Protein AF-A0AAV8XCX9-F1 (afdb_monomer)

Organism: NCBI:txid1586634

Nearest PDB structures (foldseek):
  2cob-assembly1_A  TM=7.612E-01  e=2.195E-02  Homo sapiens
  2llk-assembly1_A  TM=6.332E-01  e=4.494E-01  Homo sapiens
  2din-assembly1_A  TM=5.990E-01  e=5.496E-01  Homo sapiens
  8fnm-assembly1_G  TM=6.151E-01  e=1.966E+00  Homo sapiens
  6p0u-assembly1_B  TM=5.908E-01  e=3.596E+00  Escherichia coli K-12

Secondary structure (DSSP, 8-state):
----------S--TT---HHHHHHHHHHHHTTSS-HHHHHHHTT--HHHHHHHHTT-----TT-------------

Sequence (76 aa):
MSLMVYSYKRKTNRGSWSQADMAKALEAVRNNEMGWLKASQIYNVPTATLRRRGNNKNKIATNTKKTSWPFQTSSE

Structure (mmCIF, N/CA/C/O backbone):
data_AF-A0AAV8XCX9-F1
#
_entry.id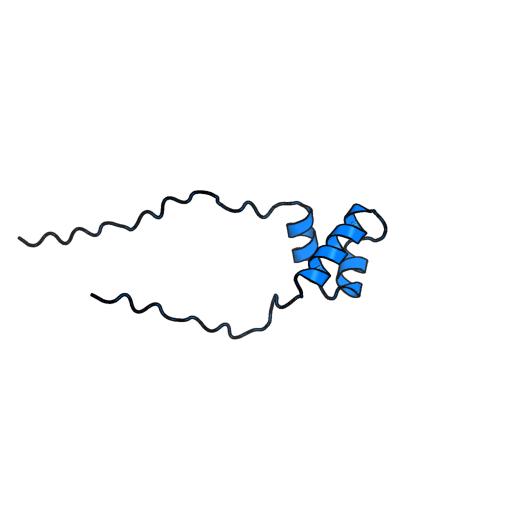   AF-A0AAV8XCX9-F1
#
loop_
_atom_site.group_PDB
_atom_site.id
_atom_site.type_symbol
_atom_site.label_atom_id
_atom_site.label_alt_id
_atom_site.label_comp_id
_atom_site.label_asym_id
_atom_site.label_entity_id
_atom_site.label_seq_id
_atom_site.pdbx_PDB_ins_code
_atom_site.Cartn_x
_atom_site.Cartn_y
_atom_site.Cartn_z
_atom_site.occupancy
_atom_site.B_iso_or_equiv
_atom_site.auth_seq_id
_atom_site.auth_comp_id
_atom_site.auth_asym_id
_atom_site.auth_atom_id
_atom_site.pdbx_PDB_model_num
ATOM 1 N N . MET A 1 1 ? 15.088 -3.573 -39.610 1.00 44.56 1 MET A N 1
ATOM 2 C CA . MET A 1 1 ? 15.900 -3.632 -38.372 1.00 44.56 1 MET A CA 1
ATOM 3 C C . MET A 1 1 ? 15.008 -4.043 -37.206 1.00 44.56 1 MET A C 1
ATOM 5 O O . MET A 1 1 ? 13.963 -3.431 -37.031 1.00 44.56 1 MET A O 1
ATOM 9 N N . SER A 1 2 ? 15.364 -5.098 -36.464 1.00 54.38 2 SER A N 1
ATOM 10 C CA . SER A 1 2 ? 14.547 -5.642 -35.365 1.00 54.38 2 SER A CA 1
ATOM 11 C C . SER A 1 2 ? 14.873 -4.927 -34.048 1.00 54.38 2 SER A C 1
ATOM 13 O O . SER A 1 2 ? 16.036 -4.872 -33.651 1.00 54.38 2 SER A O 1
ATOM 15 N N . LEU A 1 3 ? 13.870 -4.346 -33.383 1.00 64.31 3 LEU A N 1
ATOM 16 C CA . LEU A 1 3 ? 14.026 -3.697 -32.078 1.00 64.31 3 LEU A CA 1
ATOM 17 C C . LEU A 1 3 ? 14.221 -4.777 -31.007 1.00 64.31 3 LEU A C 1
ATOM 19 O O . LEU A 1 3 ? 13.264 -5.423 -30.586 1.00 64.31 3 LEU A O 1
ATOM 23 N N . MET A 1 4 ? 15.457 -4.978 -30.556 1.00 63.72 4 MET A N 1
ATOM 24 C CA . MET A 1 4 ? 15.744 -5.864 -29.430 1.00 63.72 4 MET A CA 1
ATOM 25 C C . MET A 1 4 ? 15.244 -5.206 -28.138 1.00 63.72 4 MET A C 1
ATOM 27 O O . MET A 1 4 ? 15.932 -4.398 -27.517 1.00 63.72 4 MET A O 1
ATOM 31 N N . VAL A 1 5 ? 14.005 -5.513 -27.749 1.00 71.88 5 VAL A N 1
ATOM 32 C CA . VAL A 1 5 ? 13.426 -5.051 -26.483 1.00 71.88 5 VAL A CA 1
ATOM 33 C C 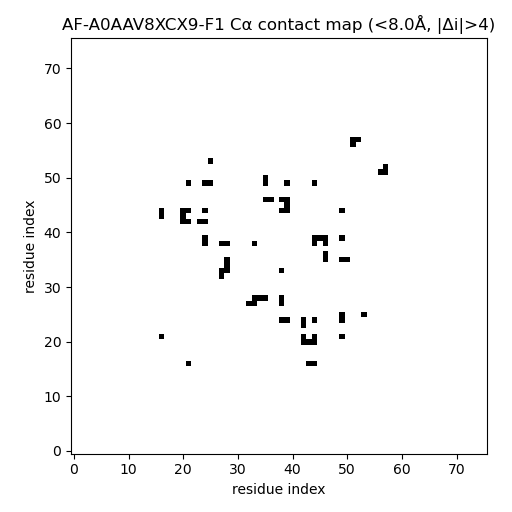. VAL A 1 5 ? 14.156 -5.767 -25.349 1.00 71.88 5 VAL A C 1
ATOM 35 O O . VAL A 1 5 ? 13.903 -6.938 -25.074 1.00 71.88 5 VAL A O 1
ATOM 38 N N . TYR A 1 6 ? 15.090 -5.079 -24.692 1.00 72.00 6 TYR A N 1
ATOM 39 C CA . TYR A 1 6 ? 15.780 -5.627 -23.528 1.00 72.00 6 TYR A CA 1
ATOM 40 C C . TYR A 1 6 ? 14.768 -5.900 -22.406 1.00 72.00 6 TYR A C 1
ATOM 42 O O . TYR A 1 6 ? 14.192 -4.975 -21.825 1.00 72.00 6 TYR A O 1
ATOM 50 N N . SER A 1 7 ? 14.532 -7.178 -22.093 1.00 75.56 7 SER A N 1
ATOM 51 C CA . SER A 1 7 ? 13.626 -7.576 -21.016 1.00 75.56 7 SER A CA 1
ATOM 52 C C . SER A 1 7 ? 14.293 -7.314 -19.663 1.00 75.56 7 SER A C 1
ATOM 54 O O . SER A 1 7 ? 15.040 -8.147 -19.142 1.00 75.56 7 SER A O 1
ATOM 56 N N . TYR A 1 8 ? 14.051 -6.146 -19.075 1.00 79.69 8 TYR A N 1
ATOM 57 C CA . TYR A 1 8 ? 14.559 -5.846 -17.741 1.00 79.69 8 TYR A CA 1
ATOM 58 C C . TYR A 1 8 ? 13.886 -6.743 -16.689 1.00 79.69 8 TYR A C 1
ATOM 60 O O . TYR A 1 8 ? 12.708 -6.576 -16.367 1.00 79.69 8 TYR A O 1
ATOM 68 N N . LYS A 1 9 ? 14.649 -7.685 -16.120 1.00 79.94 9 LYS A N 1
ATOM 69 C CA . LYS A 1 9 ? 14.225 -8.495 -14.970 1.00 79.94 9 LYS A CA 1
ATOM 70 C C . LYS A 1 9 ? 14.542 -7.735 -13.682 1.00 79.94 9 LYS A C 1
ATOM 72 O O . LYS A 1 9 ? 15.697 -7.430 -13.389 1.00 79.94 9 LYS A 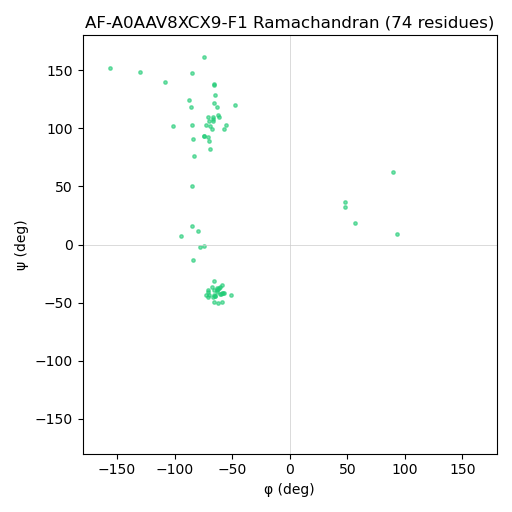O 1
ATOM 77 N N . ARG A 1 10 ? 13.510 -7.408 -12.904 1.00 81.25 10 ARG A N 1
ATOM 78 C CA . ARG A 1 10 ? 13.663 -6.712 -11.618 1.00 81.25 10 ARG A CA 1
ATOM 79 C C . ARG A 1 10 ? 14.396 -7.603 -10.613 1.00 81.25 10 ARG A C 1
ATOM 81 O O . ARG A 1 10 ? 14.068 -8.773 -10.476 1.00 81.25 10 ARG A O 1
ATOM 88 N N . LYS A 1 11 ? 15.341 -7.024 -9.866 1.00 86.62 11 LYS A N 1
ATOM 89 C CA . LYS A 1 11 ? 16.139 -7.738 -8.848 1.00 86.62 11 LYS A CA 1
ATOM 90 C C . LYS A 1 11 ? 15.456 -7.851 -7.479 1.00 86.62 11 LYS A C 1
ATOM 92 O O . LYS A 1 11 ? 15.941 -8.578 -6.624 1.00 86.62 11 LYS A O 1
ATOM 97 N N . THR A 1 12 ? 14.380 -7.097 -7.230 1.00 82.06 12 THR A N 1
ATOM 98 C CA . THR A 1 12 ? 13.737 -7.035 -5.905 1.00 82.06 12 THR A CA 1
ATOM 99 C C . THR A 1 12 ? 12.235 -7.252 -5.992 1.00 82.06 12 THR A C 1
ATOM 101 O O . THR A 1 12 ? 11.595 -6.809 -6.945 1.00 82.06 12 THR A O 1
ATOM 104 N N . ASN A 1 13 ? 11.682 -7.853 -4.938 1.00 77.38 13 ASN A N 1
ATOM 105 C CA . ASN A 1 13 ? 10.243 -8.029 -4.737 1.00 77.38 13 ASN A CA 1
ATOM 106 C C . ASN A 1 13 ? 9.583 -6.788 -4.088 1.00 77.38 13 ASN A C 1
ATOM 108 O O . ASN A 1 13 ? 8.496 -6.865 -3.517 1.00 77.38 13 ASN A O 1
ATOM 112 N N . ARG A 1 14 ? 10.264 -5.628 -4.095 1.00 72.44 14 ARG A N 1
ATOM 113 C CA . ARG A 1 14 ? 9.723 -4.392 -3.513 1.00 72.44 14 ARG A CA 1
ATOM 114 C C . ARG A 1 14 ? 8.500 -3.961 -4.322 1.00 72.44 14 ARG A C 1
ATOM 116 O O . ARG A 1 14 ? 8.604 -3.695 -5.517 1.00 72.44 14 ARG A O 1
ATOM 123 N N . GLY A 1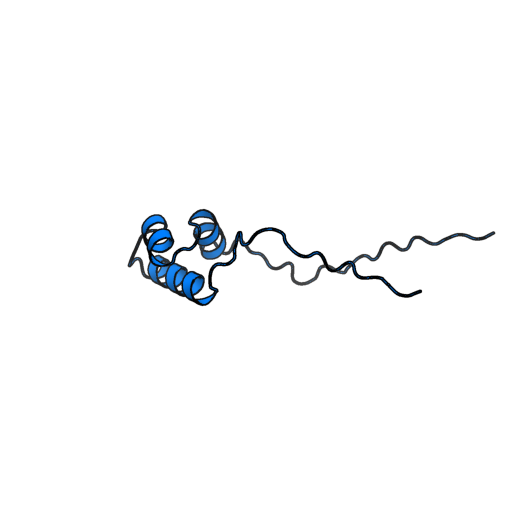 15 ? 7.357 -3.853 -3.648 1.00 73.69 15 GLY A N 1
ATOM 124 C CA . GLY A 1 15 ? 6.081 -3.511 -4.281 1.00 73.69 15 GLY A CA 1
ATOM 125 C C . GLY A 1 15 ? 5.232 -4.712 -4.700 1.00 73.69 15 GLY A C 1
ATOM 126 O O . GLY A 1 15 ? 4.215 -4.504 -5.353 1.00 73.69 15 GLY A O 1
ATOM 127 N N . SER A 1 16 ? 5.606 -5.929 -4.306 1.00 80.62 16 SER A N 1
ATOM 128 C CA . SER A 1 16 ? 4.834 -7.153 -4.557 1.00 80.62 16 SER A CA 1
ATOM 129 C C . SER A 1 16 ? 3.753 -7.391 -3.504 1.00 80.62 16 SER A C 1
ATOM 131 O O . SER A 1 16 ? 3.673 -8.457 -2.903 1.00 80.62 16 SER A O 1
ATOM 133 N N . TRP A 1 17 ? 2.947 -6.367 -3.241 1.00 84.94 17 TRP A N 1
ATOM 134 C CA . TRP A 1 17 ? 1.721 -6.511 -2.461 1.00 84.94 17 TRP A CA 1
ATOM 135 C C . TRP A 1 17 ? 0.589 -6.963 -3.387 1.00 84.94 17 TRP A C 1
ATOM 137 O O . TRP A 1 17 ? 0.555 -6.601 -4.568 1.00 84.94 17 TRP A O 1
ATOM 147 N N . SER A 1 18 ? -0.345 -7.750 -2.855 1.00 89.38 18 SER A N 1
ATOM 148 C CA . SER A 1 18 ? -1.518 -8.173 -3.616 1.00 89.38 18 SER A CA 1
ATOM 149 C C . SER A 1 18 ? -2.400 -6.969 -3.940 1.00 89.38 18 SER A C 1
ATOM 151 O O . SER A 1 18 ? -2.651 -6.109 -3.090 1.00 89.38 18 SER A O 1
ATOM 153 N N . GLN A 1 19 ? -2.915 -6.912 -5.169 1.00 89.12 19 GLN A N 1
ATOM 154 C CA . GLN A 1 19 ? -3.926 -5.917 -5.530 1.00 89.12 19 GLN A CA 1
ATOM 155 C C . GLN A 1 19 ? -5.176 -6.035 -4.652 1.00 89.12 19 GLN A C 1
ATOM 157 O O . GLN A 1 19 ? -5.755 -5.007 -4.308 1.00 89.12 19 GLN A O 1
ATOM 162 N N . ALA A 1 20 ? -5.548 -7.255 -4.250 1.00 91.50 20 ALA A N 1
ATOM 163 C CA . ALA A 1 20 ? -6.690 -7.491 -3.374 1.00 91.50 20 ALA A CA 1
ATOM 164 C C . ALA A 1 20 ? -6.473 -6.873 -1.984 1.00 91.50 20 ALA A C 1
ATOM 166 O O . ALA A 1 20 ? -7.351 -6.181 -1.476 1.00 91.50 20 ALA A O 1
ATOM 167 N N . ASP A 1 21 ? -5.284 -7.049 -1.406 1.00 93.25 21 ASP A N 1
ATOM 168 C CA . ASP A 1 21 ? -4.951 -6.500 -0.086 1.00 93.25 21 ASP A CA 1
ATOM 169 C C . ASP A 1 21 ? -4.925 -4.968 -0.109 1.00 93.25 21 ASP A C 1
ATOM 171 O O . ASP A 1 21 ? -5.438 -4.310 0.794 1.00 93.25 21 ASP A O 1
ATOM 175 N N . MET A 1 22 ? -4.405 -4.381 -1.192 1.00 93.00 22 MET A N 1
ATOM 176 C CA . MET A 1 22 ? -4.442 -2.932 -1.393 1.00 93.00 22 MET A CA 1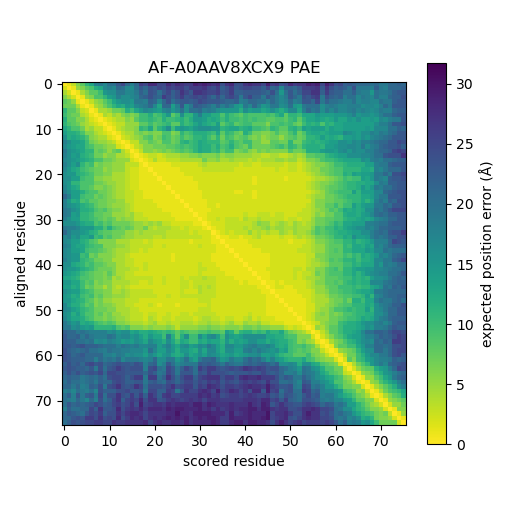
ATOM 177 C C . MET A 1 22 ? -5.875 -2.397 -1.517 1.00 93.00 22 MET A C 1
ATOM 179 O O . MET A 1 22 ? -6.159 -1.321 -0.997 1.00 93.00 22 MET A O 1
ATOM 183 N N . ALA A 1 23 ? -6.768 -3.116 -2.204 1.00 92.50 23 ALA A N 1
ATOM 184 C CA . ALA A 1 23 ? -8.167 -2.719 -2.343 1.00 92.50 23 ALA A CA 1
ATOM 185 C C . ALA A 1 23 ? -8.892 -2.752 -0.990 1.00 92.50 23 ALA A C 1
ATOM 187 O O . ALA A 1 23 ? -9.447 -1.734 -0.583 1.00 92.50 23 ALA A O 1
ATOM 188 N N . LYS A 1 24 ? -8.768 -3.859 -0.245 1.00 94.81 24 LYS A N 1
ATOM 189 C CA . LYS A 1 24 ? -9.355 -4.002 1.098 1.00 94.81 24 LYS A CA 1
ATOM 190 C C . LYS A 1 24 ? -8.843 -2.937 2.070 1.00 94.81 24 LYS A C 1
ATOM 192 O O . LYS A 1 24 ? -9.619 -2.341 2.811 1.00 94.81 24 LYS A O 1
ATOM 197 N N . ALA A 1 25 ? -7.544 -2.632 2.025 1.00 95.06 25 ALA A N 1
ATOM 198 C CA . ALA A 1 25 ? -6.958 -1.567 2.836 1.00 95.06 25 ALA A CA 1
ATOM 199 C C . ALA A 1 25 ? -7.548 -0.187 2.514 1.00 95.06 25 ALA A C 1
ATOM 201 O O . ALA A 1 25 ? -7.730 0.632 3.412 1.00 95.06 25 ALA A O 1
ATOM 202 N N . LEU A 1 26 ? -7.832 0.090 1.238 1.00 92.62 26 LEU A N 1
ATOM 203 C CA . LEU A 1 26 ? -8.451 1.346 0.820 1.00 92.62 26 LEU A CA 1
ATOM 204 C C . LEU A 1 26 ? -9.916 1.430 1.251 1.00 92.62 26 LEU A C 1
ATOM 206 O O . LEU A 1 26 ? -10.336 2.499 1.680 1.00 92.62 26 LEU A O 1
ATOM 210 N N . GLU A 1 27 ? -10.675 0.340 1.153 1.00 94.31 27 GLU A N 1
ATOM 211 C CA . GLU A 1 27 ? -12.073 0.288 1.600 1.00 94.31 27 GLU A CA 1
ATOM 212 C C . GLU A 1 27 ? -12.184 0.528 3.105 1.00 94.31 27 GLU A C 1
ATOM 214 O O . GLU A 1 27 ? -12.881 1.450 3.520 1.00 94.31 27 GLU A O 1
ATOM 219 N N . ALA A 1 28 ? -11.399 -0.190 3.912 1.00 94.81 28 ALA A N 1
ATOM 220 C CA . ALA A 1 28 ? -11.423 -0.044 5.367 1.00 94.81 28 ALA A CA 1
ATOM 221 C C . ALA A 1 28 ? -11.058 1.384 5.827 1.00 94.81 28 ALA A C 1
ATOM 223 O O . ALA A 1 28 ? -11.639 1.918 6.773 1.00 94.81 28 ALA A O 1
ATOM 224 N N . VAL A 1 29 ? -10.119 2.044 5.135 1.00 92.88 29 VAL A N 1
ATOM 225 C CA . VAL A 1 29 ? -9.779 3.450 5.411 1.00 92.88 29 VAL A CA 1
ATOM 226 C C . VAL A 1 29 ? -10.894 4.403 4.965 1.00 92.88 29 VAL A C 1
ATOM 228 O O . VAL A 1 29 ? -11.182 5.369 5.668 1.00 92.88 29 VAL A O 1
ATOM 231 N N . ARG A 1 30 ? -11.541 4.157 3.818 1.00 90.25 30 ARG A N 1
ATOM 232 C CA . ARG A 1 30 ? -12.651 4.990 3.311 1.00 90.25 30 ARG A CA 1
ATOM 233 C C . ARG A 1 30 ? -13.901 4.892 4.175 1.00 90.25 30 ARG A C 1
ATOM 235 O O . ARG A 1 30 ? -14.563 5.904 4.383 1.00 90.25 30 ARG A O 1
ATOM 242 N N . ASN A 1 31 ? -14.171 3.708 4.710 1.00 92.56 31 ASN A N 1
ATOM 243 C CA . ASN A 1 31 ? -15.270 3.455 5.634 1.00 92.56 31 ASN A CA 1
ATOM 244 C C . ASN A 1 31 ? -14.997 4.011 7.045 1.00 92.56 31 ASN A C 1
ATOM 246 O O . ASN A 1 31 ? -15.844 3.886 7.920 1.00 92.56 31 ASN A O 1
ATOM 250 N N . ASN A 1 32 ? -13.828 4.626 7.282 1.00 90.56 32 ASN A N 1
ATOM 251 C CA . ASN A 1 32 ? -13.349 5.056 8.602 1.00 90.56 32 ASN A CA 1
ATOM 252 C C . ASN A 1 32 ? -13.279 3.924 9.646 1.00 90.56 32 ASN A C 1
ATOM 254 O O . ASN A 1 32 ? -13.178 4.193 10.840 1.00 90.56 32 ASN A O 1
ATOM 258 N N . GLU A 1 33 ? -13.266 2.658 9.218 1.00 92.38 33 GLU A N 1
ATOM 259 C CA . GLU A 1 33 ? -13.125 1.502 10.114 1.00 92.38 33 GLU A CA 1
ATOM 260 C C . GLU A 1 33 ? -11.743 1.487 10.780 1.00 92.38 33 GLU A C 1
ATOM 262 O O . GLU A 1 33 ? -11.571 1.015 11.907 1.00 92.38 33 GLU A O 1
ATOM 267 N N . MET A 1 34 ? -10.725 2.002 10.081 1.00 92.94 34 MET A N 1
ATOM 268 C CA . MET A 1 34 ? -9.358 2.024 10.580 1.00 92.94 34 MET A CA 1
ATOM 269 C C . MET A 1 34 ? -8.483 3.117 9.960 1.00 92.94 34 MET A C 1
ATOM 271 O O . MET A 1 34 ? -8.639 3.514 8.809 1.00 92.94 34 MET A O 1
ATOM 275 N N . GLY A 1 35 ? -7.488 3.566 10.728 1.00 93.25 35 GLY A N 1
ATOM 276 C CA . GLY A 1 35 ? -6.485 4.519 10.258 1.00 93.25 35 GLY A CA 1
ATOM 277 C C . GLY A 1 35 ? -5.442 3.901 9.318 1.00 93.25 35 GLY A C 1
ATOM 278 O O . GLY A 1 35 ? -5.192 2.694 9.324 1.00 93.25 35 GLY A O 1
ATOM 279 N N . TRP A 1 36 ? -4.758 4.762 8.561 1.00 93.12 36 TRP A N 1
ATOM 280 C CA . TRP A 1 36 ? -3.759 4.390 7.549 1.00 93.12 36 TRP A CA 1
ATOM 281 C C . TRP A 1 36 ? -2.672 3.428 8.046 1.00 93.12 36 TRP A C 1
ATOM 283 O O . TRP A 1 36 ? -2.314 2.488 7.337 1.00 93.12 36 TRP A O 1
ATOM 293 N N . LEU A 1 37 ? -2.138 3.663 9.250 1.00 94.00 37 LEU A N 1
ATOM 294 C CA . LEU A 1 37 ? -1.079 2.832 9.831 1.00 94.00 37 LEU A CA 1
ATOM 295 C C . LEU A 1 37 ? -1.587 1.421 10.146 1.00 94.00 37 LEU A C 1
ATOM 297 O O . LEU A 1 37 ? -0.945 0.438 9.787 1.00 94.00 37 LEU A O 1
ATOM 301 N N . LYS A 1 38 ? -2.774 1.328 10.752 1.00 95.38 38 LYS A N 1
ATOM 302 C CA . LYS A 1 38 ? -3.392 0.052 11.116 1.00 95.38 38 LYS A CA 1
ATOM 303 C C . LYS A 1 38 ? -3.746 -0.756 9.864 1.00 95.38 38 LYS A C 1
ATOM 305 O O . LYS A 1 38 ? -3.437 -1.939 9.800 1.00 95.38 38 LYS A O 1
ATOM 310 N N . ALA A 1 39 ? -4.310 -0.116 8.835 1.00 95.38 39 ALA A N 1
ATOM 311 C CA . ALA A 1 39 ? -4.620 -0.775 7.562 1.00 95.38 39 ALA A CA 1
ATOM 312 C C . ALA A 1 39 ? -3.356 -1.326 6.886 1.00 95.38 39 ALA A C 1
ATOM 314 O O . ALA A 1 39 ? -3.325 -2.458 6.416 1.00 95.38 39 ALA A O 1
ATOM 315 N N . SER A 1 40 ? -2.279 -0.540 6.894 1.00 94.50 40 SER A N 1
ATOM 316 C CA . SER A 1 40 ? -0.983 -0.936 6.344 1.00 94.50 40 SER A CA 1
ATOM 317 C C . SER A 1 40 ? -0.426 -2.208 6.993 1.00 94.50 40 SER A C 1
ATOM 319 O O . SER A 1 40 ? 0.074 -3.076 6.280 1.00 94.50 40 SER A O 1
ATOM 321 N N . GLN A 1 41 ? -0.553 -2.337 8.315 1.00 93.56 41 GLN A N 1
ATOM 322 C CA . GLN A 1 41 ? -0.097 -3.514 9.057 1.00 93.56 41 GLN A CA 1
ATOM 323 C C . GLN A 1 41 ? -0.967 -4.748 8.792 1.00 93.56 41 GLN A C 1
ATOM 325 O O . GLN A 1 41 ? -0.421 -5.815 8.536 1.00 93.56 41 GLN A O 1
ATOM 330 N N . ILE A 1 42 ? -2.299 -4.606 8.803 1.00 94.62 42 ILE A N 1
ATOM 331 C CA . ILE A 1 42 ? -3.223 -5.737 8.603 1.00 94.62 42 ILE A CA 1
ATOM 332 C C . ILE A 1 42 ? -3.100 -6.324 7.194 1.00 94.62 42 ILE A C 1
ATOM 334 O O . ILE A 1 42 ? -3.046 -7.538 7.030 1.00 94.62 42 ILE A O 1
ATOM 338 N N . TYR A 1 43 ? -3.027 -5.466 6.178 1.00 93.00 43 TYR A N 1
ATOM 339 C CA . TYR A 1 43 ? -3.014 -5.887 4.775 1.00 93.00 43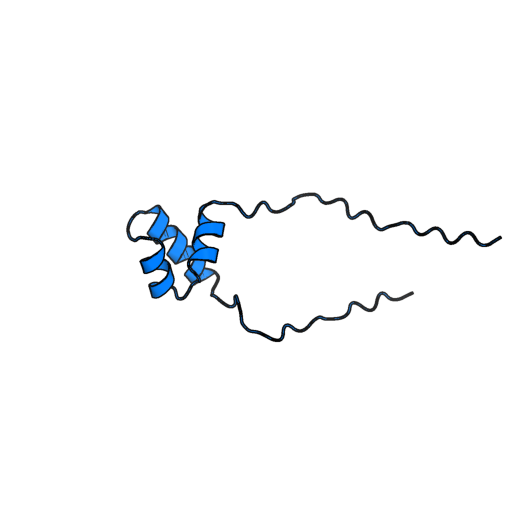 TYR A CA 1
ATOM 340 C C . TYR A 1 43 ? -1.597 -6.036 4.198 1.00 93.00 43 TYR A C 1
ATOM 342 O O . TYR A 1 43 ? -1.438 -6.217 2.995 1.00 93.00 43 TYR A O 1
ATOM 350 N N . ASN A 1 44 ? -0.555 -5.925 5.032 1.00 91.62 44 ASN A N 1
ATOM 351 C CA . ASN A 1 44 ? 0.854 -5.987 4.627 1.00 91.62 44 ASN A CA 1
ATOM 352 C C . ASN A 1 44 ? 1.192 -5.087 3.414 1.00 91.62 44 ASN A C 1
ATOM 354 O O . ASN A 1 44 ? 1.991 -5.428 2.537 1.00 91.62 44 ASN A O 1
ATOM 358 N N . VAL A 1 45 ? 0.557 -3.913 3.348 1.00 91.38 45 VAL A N 1
ATOM 359 C CA . VAL A 1 45 ? 0.762 -2.929 2.279 1.00 91.38 45 VAL A CA 1
ATOM 360 C C . VAL A 1 45 ? 1.538 -1.729 2.813 1.00 91.38 45 VAL A C 1
ATOM 362 O O . VAL A 1 45 ? 1.246 -1.263 3.911 1.00 91.38 45 VAL A O 1
ATOM 365 N N . PRO A 1 46 ? 2.495 -1.144 2.072 1.00 91.88 46 PRO A N 1
ATOM 366 C CA . PRO A 1 46 ? 3.239 0.015 2.564 1.00 91.88 46 PRO A CA 1
ATOM 367 C C . PRO A 1 46 ? 2.346 1.249 2.759 1.00 91.88 46 PRO A C 1
ATOM 369 O O . PRO A 1 46 ? 1.687 1.702 1.820 1.00 91.88 46 PRO A O 1
ATOM 372 N N . THR A 1 47 ? 2.401 1.872 3.939 1.00 92.69 47 THR A N 1
ATOM 373 C CA . THR A 1 47 ? 1.547 3.014 4.328 1.00 92.69 47 THR A CA 1
ATOM 374 C C . THR A 1 47 ? 1.671 4.203 3.371 1.00 92.69 47 THR A C 1
ATOM 376 O O . THR A 1 47 ? 0.674 4.810 2.982 1.00 92.69 47 THR A O 1
ATOM 379 N N . ALA A 1 48 ? 2.894 4.521 2.932 1.00 90.19 48 ALA A N 1
ATOM 380 C CA . ALA A 1 48 ? 3.142 5.592 1.964 1.00 90.19 48 ALA A CA 1
ATOM 381 C C . ALA A 1 48 ? 2.487 5.307 0.599 1.00 90.19 48 ALA A C 1
ATOM 383 O O . ALA A 1 48 ? 1.945 6.212 -0.040 1.00 90.19 48 ALA A O 1
ATOM 384 N N . THR A 1 49 ? 2.488 4.038 0.173 1.00 90.88 49 THR A N 1
ATOM 385 C CA . THR A 1 49 ? 1.838 3.606 -1.073 1.00 90.88 49 THR A CA 1
ATOM 386 C C . THR A 1 49 ? 0.322 3.682 -0.940 1.00 90.88 49 THR A C 1
ATOM 388 O O . THR A 1 49 ? -0.338 4.209 -1.838 1.00 90.88 49 THR A O 1
ATOM 391 N N . LEU A 1 50 ? -0.214 3.223 0.193 1.00 91.50 50 LEU A N 1
ATOM 392 C CA . LEU A 1 50 ? -1.638 3.274 0.505 1.00 91.50 50 LEU A CA 1
ATOM 393 C C . LEU A 1 50 ? -2.162 4.719 0.488 1.00 91.50 50 LEU A C 1
ATOM 395 O O . LEU A 1 50 ? -3.106 5.014 -0.240 1.00 91.50 50 LEU A O 1
ATOM 399 N N . ARG A 1 51 ? -1.486 5.654 1.174 1.00 91.50 51 ARG A N 1
ATOM 400 C CA . ARG A 1 51 ? -1.843 7.090 1.167 1.00 91.50 51 ARG A CA 1
ATOM 401 C C . ARG A 1 51 ? -1.795 7.700 -0.234 1.00 91.50 51 ARG A C 1
ATOM 403 O O . ARG A 1 51 ? -2.679 8.464 -0.612 1.00 91.50 51 ARG A O 1
ATOM 410 N N . ARG A 1 52 ? -0.771 7.368 -1.030 1.00 88.56 52 ARG A N 1
ATOM 411 C CA . ARG A 1 52 ? -0.641 7.876 -2.407 1.00 88.56 52 ARG A CA 1
ATOM 412 C C . ARG A 1 52 ? -1.795 7.411 -3.300 1.00 88.56 52 ARG A C 1
ATOM 414 O O . ARG A 1 52 ? -2.292 8.207 -4.096 1.00 88.56 52 ARG A O 1
ATOM 421 N N . ARG A 1 53 ? -2.207 6.145 -3.166 1.00 87.25 53 ARG A N 1
ATOM 422 C CA . ARG A 1 53 ? -3.327 5.553 -3.914 1.00 87.25 53 ARG A CA 1
ATO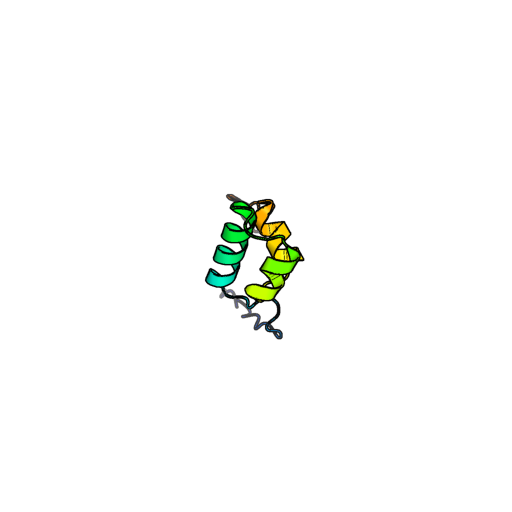M 423 C C . ARG A 1 53 ? -4.681 6.074 -3.435 1.00 87.25 53 ARG A C 1
ATOM 425 O O . ARG A 1 53 ? -5.491 6.443 -4.275 1.00 87.25 53 ARG A O 1
ATOM 432 N N . GLY A 1 54 ? -4.889 6.179 -2.122 1.00 85.69 54 GLY A N 1
ATOM 433 C CA . GLY A 1 54 ? -6.126 6.709 -1.539 1.00 85.69 54 GLY A CA 1
ATOM 434 C C . GLY A 1 54 ? -6.393 8.163 -1.922 1.00 85.69 54 GLY A C 1
ATOM 435 O O . GLY A 1 54 ? -7.514 8.512 -2.270 1.00 85.69 54 GLY A O 1
ATOM 436 N N . ASN A 1 55 ? -5.345 8.987 -1.997 1.00 82.06 55 ASN A N 1
ATOM 437 C CA . ASN A 1 55 ? -5.458 10.391 -2.407 1.00 82.06 55 ASN A CA 1
ATOM 438 C C . ASN A 1 55 ? -5.567 10.583 -3.936 1.00 82.06 55 ASN A C 1
ATOM 440 O O . ASN A 1 55 ? -5.375 11.697 -4.419 1.00 82.06 55 ASN A O 1
ATOM 444 N N . ASN A 1 56 ? -5.788 9.506 -4.703 1.00 69.44 56 ASN A N 1
ATOM 445 C CA . ASN A 1 56 ? -5.919 9.494 -6.164 1.00 69.44 56 ASN A CA 1
ATOM 446 C C . ASN A 1 56 ? -4.809 10.268 -6.915 1.00 69.44 56 ASN A C 1
ATOM 448 O O . ASN A 1 56 ? -5.021 10.839 -7.983 1.00 69.44 56 ASN A O 1
ATOM 452 N N . LYS A 1 57 ? -3.585 10.295 -6.366 1.00 63.53 57 LYS A N 1
ATOM 453 C CA . LYS A 1 57 ? -2.442 11.001 -6.978 1.00 63.53 57 LYS A CA 1
ATOM 454 C C . LYS A 1 57 ? -1.817 10.234 -8.148 1.00 63.53 57 LYS A C 1
ATOM 456 O O . LYS A 1 57 ? -0.878 10.722 -8.773 1.00 63.53 57 LYS A O 1
ATOM 461 N N . ASN A 1 58 ? -2.313 9.036 -8.454 1.00 63.19 58 ASN A N 1
ATOM 462 C CA . ASN A 1 58 ? -1.949 8.306 -9.663 1.00 63.19 58 ASN A CA 1
ATOM 463 C C . ASN A 1 58 ? -2.796 8.819 -10.832 1.00 63.19 58 ASN A C 1
ATOM 465 O O . ASN A 1 58 ? -3.731 8.156 -11.270 1.00 63.19 58 ASN A O 1
ATOM 469 N N . LYS A 1 59 ? -2.454 10.000 -11.355 1.00 61.06 59 LYS A N 1
ATOM 470 C CA . LYS A 1 59 ? -2.942 10.405 -12.673 1.00 61.06 59 LYS A CA 1
ATOM 471 C C . LYS A 1 59 ? -2.300 9.472 -13.699 1.00 61.06 59 LYS A C 1
ATOM 473 O O . LYS A 1 59 ? -1.097 9.544 -13.943 1.00 61.06 59 LYS A O 1
ATOM 478 N N . ILE A 1 60 ? -3.086 8.552 -14.244 1.00 62.12 60 ILE A N 1
ATOM 479 C CA . ILE A 1 60 ? -2.724 7.826 -15.461 1.00 62.12 60 ILE A CA 1
ATOM 480 C C . ILE A 1 60 ? -2.630 8.886 -16.556 1.00 62.12 60 ILE A C 1
ATOM 482 O O . ILE A 1 60 ? -3.608 9.583 -16.812 1.00 62.12 60 ILE A O 1
ATOM 486 N N . ALA A 1 61 ? -1.452 9.065 -17.152 1.00 62.19 61 ALA A N 1
ATOM 487 C CA . ALA A 1 61 ? -1.299 9.929 -18.314 1.00 62.19 61 ALA A CA 1
ATOM 488 C C . ALA A 1 61 ? -2.003 9.256 -19.501 1.00 62.19 61 ALA A C 1
ATOM 490 O O . ALA A 1 61 ? -1.393 8.532 -20.284 1.00 62.19 61 ALA A O 1
ATOM 491 N N . THR A 1 62 ? -3.318 9.423 -19.591 1.00 58.22 62 THR A N 1
ATOM 492 C CA . THR A 1 62 ? -4.091 9.044 -20.767 1.00 58.22 62 THR A CA 1
ATOM 493 C C . THR A 1 62 ? -3.728 10.039 -21.863 1.00 58.22 62 THR A C 1
ATOM 495 O O . THR A 1 62 ? -4.094 11.207 -21.769 1.00 58.22 62 THR A O 1
ATOM 498 N N . ASN A 1 63 ? -2.998 9.574 -22.879 1.00 63.06 63 ASN A N 1
ATOM 499 C CA . ASN A 1 63 ? -2.555 10.322 -24.062 1.00 63.06 63 ASN A CA 1
ATOM 500 C C . ASN A 1 63 ? -1.194 11.044 -23.950 1.00 63.06 63 ASN A C 1
ATOM 502 O O . ASN A 1 63 ? -1.082 12.258 -24.114 1.00 63.06 63 ASN A O 1
ATOM 506 N N . THR A 1 64 ? -0.118 10.279 -23.752 1.00 52.00 64 THR A N 1
ATOM 507 C CA . THR A 1 64 ? 1.196 10.682 -24.267 1.00 52.00 64 THR A CA 1
ATOM 508 C C . THR A 1 64 ? 1.293 10.221 -25.716 1.00 52.00 64 THR A C 1
ATOM 510 O O . THR A 1 64 ? 1.520 9.048 -26.008 1.00 52.00 64 THR A O 1
ATOM 513 N N . LYS A 1 65 ? 1.120 11.152 -26.656 1.00 56.19 65 LYS A N 1
ATOM 514 C CA . LYS A 1 65 ? 1.624 10.971 -28.021 1.00 56.19 65 LYS A CA 1
ATOM 515 C C . LYS A 1 65 ? 3.119 1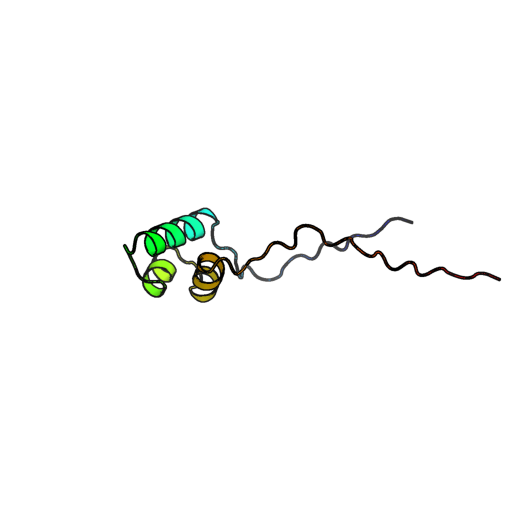0.699 -27.869 1.00 56.19 65 LYS A C 1
ATOM 517 O O . LYS A 1 65 ? 3.869 11.599 -27.506 1.00 56.19 65 LYS A O 1
ATOM 522 N N . LYS A 1 66 ? 3.521 9.429 -28.009 1.00 54.25 66 LYS A N 1
ATOM 523 C CA . LYS A 1 66 ? 4.925 9.017 -28.041 1.00 54.25 66 LYS A CA 1
ATOM 524 C C . LYS A 1 66 ? 5.561 9.798 -29.183 1.00 54.25 66 LYS A C 1
ATOM 526 O O . LYS A 1 66 ? 5.395 9.427 -30.339 1.00 54.25 66 LYS A O 1
ATOM 531 N N . THR A 1 67 ? 6.253 10.885 -28.878 1.00 57.38 67 THR A N 1
ATOM 532 C CA . THR A 1 67 ? 7.171 11.502 -29.824 1.00 57.38 67 THR A CA 1
ATOM 533 C C . THR A 1 67 ? 8.351 10.548 -29.952 1.00 57.38 67 THR A C 1
ATOM 535 O O . THR A 1 67 ? 9.306 10.579 -29.180 1.00 57.38 67 THR A O 1
ATOM 538 N N . SER A 1 68 ? 8.242 9.610 -30.893 1.00 51.34 68 SER A N 1
ATOM 539 C CA . SER A 1 68 ? 9.416 8.951 -31.445 1.00 51.34 68 SER A CA 1
ATOM 540 C C . SER A 1 68 ? 10.245 10.046 -32.102 1.00 51.34 68 SER A C 1
ATOM 542 O O . SER A 1 68 ? 9.810 10.630 -33.093 1.00 51.34 68 SER A O 1
ATOM 544 N N . TRP A 1 69 ? 11.387 10.372 -31.505 1.00 45.25 69 TRP A N 1
ATOM 545 C CA . TRP A 1 69 ? 12.377 11.265 -32.094 1.00 45.25 69 TRP A CA 1
ATOM 546 C C . TRP A 1 69 ? 12.635 10.863 -33.552 1.00 45.25 69 TRP A C 1
ATOM 548 O O . TRP A 1 69 ? 13.070 9.730 -33.775 1.00 45.25 69 TRP A O 1
ATOM 558 N N . PRO A 1 70 ? 12.393 11.732 -34.547 1.00 52.19 70 PRO A N 1
ATOM 559 C CA . PRO A 1 70 ? 12.847 11.470 -35.895 1.00 52.19 70 PRO A CA 1
ATOM 560 C C . PRO A 1 70 ? 14.299 11.947 -35.957 1.00 52.19 70 PRO A C 1
ATOM 562 O O . PRO A 1 70 ? 14.568 13.113 -36.223 1.00 52.19 70 PRO A O 1
ATOM 565 N N . PHE A 1 71 ? 15.259 11.074 -35.661 1.00 52.00 71 PHE A N 1
ATOM 566 C CA . PHE A 1 71 ? 16.625 11.324 -36.121 1.00 52.00 71 PHE A CA 1
ATOM 567 C C . PHE A 1 71 ? 16.637 11.035 -37.626 1.00 52.00 71 PHE A C 1
ATOM 569 O O . PHE A 1 71 ? 16.758 9.885 -38.040 1.00 52.00 71 PHE A O 1
ATOM 576 N N . GLN A 1 72 ? 16.420 12.069 -38.444 1.00 53.16 72 GLN A N 1
ATOM 577 C CA . GLN A 1 72 ? 16.653 12.002 -39.886 1.00 53.16 72 GLN A CA 1
ATOM 578 C C . GLN A 1 72 ? 18.165 11.926 -40.103 1.00 53.16 72 GLN A C 1
ATOM 580 O O . GLN A 1 72 ? 18.881 12.904 -39.907 1.00 53.16 72 GLN A O 1
ATOM 585 N N . THR A 1 73 ? 18.670 10.750 -40.465 1.00 56.56 73 THR A N 1
ATOM 586 C CA . THR A 1 73 ? 20.007 10.624 -41.046 1.00 56.56 73 THR A CA 1
ATOM 587 C C . THR A 1 73 ? 19.985 11.278 -42.424 1.00 56.56 73 THR A C 1
ATOM 589 O O . THR A 1 73 ? 19.500 10.670 -43.376 1.00 56.56 73 THR A O 1
ATOM 592 N N . SER A 1 74 ? 20.475 12.515 -42.521 1.00 41.91 74 SER A N 1
ATOM 593 C CA . SER A 1 74 ? 20.869 13.109 -43.799 1.00 41.91 74 SER A CA 1
ATOM 594 C C . SER A 1 74 ? 22.076 12.342 -44.326 1.00 41.91 74 SER A C 1
ATOM 596 O O . SER A 1 74 ? 23.163 12.434 -43.760 1.00 41.91 74 SER A O 1
ATOM 598 N N . SER A 1 75 ? 21.865 11.550 -45.371 1.00 45.56 75 SER A N 1
AT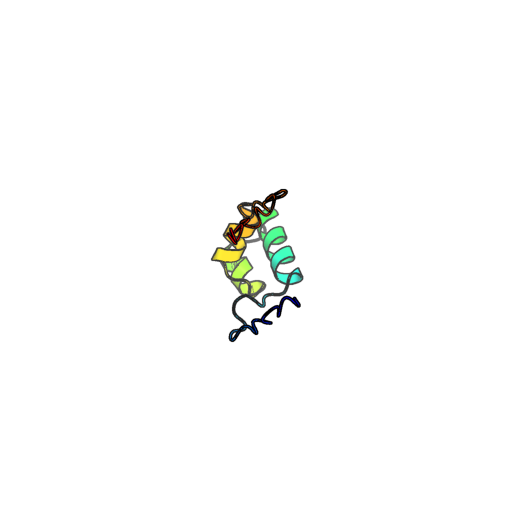OM 599 C CA . SER A 1 75 ? 22.933 11.075 -46.242 1.00 45.56 75 SER A CA 1
ATOM 600 C C . SER A 1 75 ? 22.914 11.922 -47.509 1.00 45.56 75 SER A C 1
ATOM 602 O O . SER A 1 75 ? 22.054 11.700 -48.359 1.00 45.56 75 SER A O 1
ATOM 604 N N . GLU A 1 76 ? 23.839 12.871 -47.598 1.00 42.56 76 GLU A N 1
ATOM 605 C CA . GLU A 1 76 ? 24.406 13.399 -48.846 1.00 42.56 76 GLU A CA 1
ATOM 606 C C . GLU A 1 76 ? 25.825 13.895 -48.561 1.00 42.56 76 GLU A C 1
ATOM 608 O O . GLU A 1 76 ? 25.994 14.657 -47.580 1.00 42.56 76 GLU A O 1
#

pLDDT: mean 77.66, std 16.97, range [41.91, 95.38]

InterPro domains:
  IPR007889 DNA binding HTH domain, Psq-type [PF05225] (20-54)
  IPR007889 DNA binding HTH domain, Psq-type [PS50960] (8-60)
  IPR009057 Homedomain-like superfamily [SSF46689] (14-59)

Foldseek 3Di:
DDPPPPDDDDPDCVPVFDPVLLVVLLVCVVVVVDDLVVSCVVSVHDSVVSVCVNVVVPPDPPDDPPPPPPPPPDDD

Solvent-accessible surface area (backbone atoms only — not comparable to full-atom values): 5126 Å² total; per-residue (Å²): 136,83,83,81,78,79,80,82,78,79,93,67,75,81,84,74,55,57,70,67,36,52,49,54,35,48,50,39,41,72,70,66,76,38,55,65,68,59,33,19,64,76,43,66,36,60,48,73,58,50,54,43,56,71,68,61,68,72,72,74,79,83,81,71,79,78,78,72,78,82,82,75,80,83,84,129

Mean predicted aligned error: 11.63 Å

Radius of gyration: 20.32 Å; Cα contacts (8 Å, |Δi|>4): 39; chains: 1; bounding box: 40×22×60 Å